Protein AF-A0A8T4I9J9-F1 (afdb_monomer_lite)

Radius of gyration: 13.18 Å; chains: 1; bounding box: 32×26×35 Å

Foldseek 3Di:
DLLVVLLVLLVQLVVLVVVLVPDDDDDSVVSVVSNVVSVVVNVVSLVVVCCCVVPNDVVSVVVSNVVSVVVVD

Structure (mmCIF, N/CA/C/O backbone):
data_AF-A0A8T4I9J9-F1
#
_entry.id   AF-A0A8T4I9J9-F1
#
loop_
_atom_site.group_PDB
_atom_site.id
_atom_site.type_symbol
_atom_site.label_atom_id
_atom_site.label_alt_id
_atom_site.label_comp_id
_atom_site.label_asym_id
_atom_site.label_entity_id
_atom_site.label_seq_id
_atom_site.pdbx_PDB_ins_code
_atom_site.Cartn_x
_atom_site.Cartn_y
_atom_site.Cartn_z
_atom_site.occupancy
_atom_site.B_iso_or_equiv
_atom_site.auth_seq_id
_atom_site.auth_comp_id
_atom_site.auth_asym_id
_atom_site.auth_atom_id
_atom_site.pdbx_PDB_model_num
ATOM 1 N N . GLU A 1 1 ? -15.086 -7.753 6.245 1.00 64.31 1 GLU A N 1
ATOM 2 C CA . GLU A 1 1 ? -14.879 -7.446 4.810 1.00 64.31 1 GLU A CA 1
ATOM 3 C C . GLU A 1 1 ? -13.965 -6.241 4.571 1.00 64.31 1 GLU A C 1
ATOM 5 O O . GLU A 1 1 ? -12.932 -6.428 3.946 1.00 64.31 1 GLU A O 1
ATOM 10 N N . LYS A 1 2 ? -14.237 -5.046 5.130 1.00 72.56 2 LYS A N 1
ATOM 11 C CA . LYS A 1 2 ? -13.381 -3.847 4.941 1.00 72.56 2 LYS A CA 1
ATOM 12 C C . LYS A 1 2 ? -11.900 -4.037 5.321 1.00 72.56 2 LYS A C 1
ATOM 14 O O . LYS A 1 2 ? -11.023 -3.597 4.590 1.00 72.56 2 LYS A O 1
ATOM 19 N N . HIS A 1 3 ? -11.609 -4.726 6.427 1.00 81.38 3 HIS A N 1
ATOM 20 C CA . HIS A 1 3 ? -10.219 -4.945 6.862 1.00 81.38 3 HIS A CA 1
ATOM 21 C C . HIS A 1 3 ? -9.462 -5.926 5.953 1.00 81.38 3 HIS A C 1
ATOM 23 O O . HIS A 1 3 ? -8.280 -5.724 5.701 1.00 81.38 3 HIS A O 1
ATOM 29 N N . ALA A 1 4 ? -10.143 -6.946 5.418 1.00 90.88 4 ALA A N 1
ATOM 30 C CA . ALA A 1 4 ? -9.549 -7.860 4.440 1.00 90.88 4 ALA A CA 1
ATOM 31 C C . ALA A 1 4 ? -9.202 -7.114 3.142 1.00 90.88 4 ALA A C 1
ATOM 33 O O . ALA A 1 4 ? -8.096 -7.245 2.634 1.00 90.88 4 ALA A O 1
ATOM 34 N N . HIS A 1 5 ? -10.093 -6.227 2.687 1.00 94.62 5 HIS A N 1
ATOM 35 C CA . HIS A 1 5 ? -9.832 -5.383 1.524 1.00 94.62 5 HIS A CA 1
ATOM 36 C C . HIS A 1 5 ? -8.611 -4.462 1.706 1.00 94.62 5 HIS A C 1
ATOM 38 O O . HIS A 1 5 ? -7.794 -4.332 0.796 1.00 94.62 5 HIS A O 1
ATOM 44 N N . LEU A 1 6 ? -8.446 -3.851 2.886 1.00 96.81 6 LEU A N 1
ATOM 45 C CA . LEU A 1 6 ? -7.256 -3.049 3.195 1.00 96.81 6 LEU A CA 1
ATOM 46 C C . LEU A 1 6 ? -5.974 -3.884 3.140 1.00 96.81 6 LEU A C 1
ATOM 48 O O . LEU A 1 6 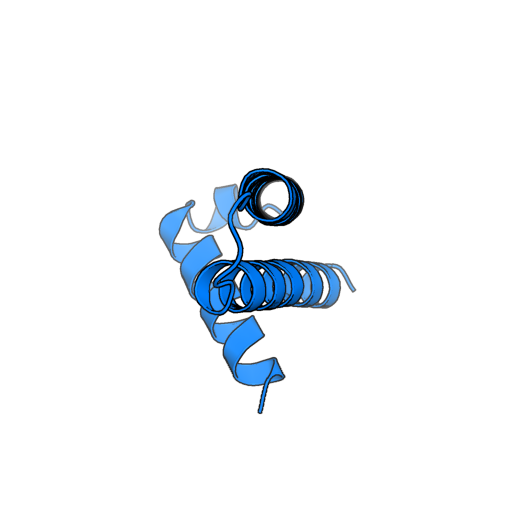? -4.971 -3.432 2.585 1.00 96.81 6 LEU A O 1
ATOM 52 N N . ILE A 1 7 ? -6.012 -5.096 3.698 1.00 97.38 7 ILE A N 1
ATOM 53 C CA . ILE A 1 7 ? -4.889 -6.037 3.656 1.00 97.38 7 ILE A CA 1
ATOM 54 C C . ILE A 1 7 ? -4.534 -6.361 2.201 1.00 97.38 7 ILE A C 1
ATOM 56 O O . ILE A 1 7 ? -3.372 -6.214 1.828 1.00 97.38 7 ILE A O 1
ATOM 60 N N . ASP A 1 8 ? -5.514 -6.685 1.355 1.00 97.56 8 ASP A N 1
ATOM 61 C CA . ASP A 1 8 ? -5.287 -6.971 -0.067 1.00 97.56 8 ASP A CA 1
ATOM 62 C C . ASP A 1 8 ? -4.638 -5.792 -0.806 1.00 97.56 8 ASP A C 1
ATOM 64 O O . ASP A 1 8 ? -3.729 -5.973 -1.619 1.00 97.56 8 ASP A O 1
ATOM 68 N N . LEU A 1 9 ? -5.073 -4.561 -0.521 1.00 98.06 9 LEU A N 1
ATOM 69 C CA . LEU A 1 9 ? -4.471 -3.358 -1.098 1.00 98.06 9 LEU A CA 1
ATOM 70 C C . LEU A 1 9 ? -3.021 -3.174 -0.639 1.00 98.06 9 LEU A C 1
ATOM 72 O O . LEU A 1 9 ? -2.152 -2.857 -1.451 1.00 98.06 9 LEU A O 1
ATOM 76 N N . GLN A 1 10 ? -2.729 -3.422 0.637 1.00 98.25 10 GLN A N 1
ATOM 77 C CA . GLN A 1 10 ? -1.363 -3.351 1.151 1.00 98.25 10 GLN A CA 1
ATOM 78 C C . GLN A 1 10 ? -0.463 -4.451 0.561 1.00 98.25 10 GLN A C 1
ATOM 80 O O . GLN A 1 10 ? 0.710 -4.192 0.281 1.00 98.25 10 GLN A O 1
ATOM 85 N N . LEU A 1 11 ? -1.004 -5.645 0.304 1.00 97.94 11 LEU A N 1
ATOM 86 C CA . LEU A 1 11 ? -0.297 -6.720 -0.397 1.00 97.94 11 LEU A CA 1
ATOM 87 C C . LEU A 1 11 ? 0.026 -6.340 -1.847 1.00 97.94 11 LEU A C 1
ATOM 89 O O . LEU A 1 11 ? 1.141 -6.585 -2.305 1.00 97.94 11 LEU A O 1
ATOM 93 N N . LYS A 1 12 ? -0.895 -5.671 -2.554 1.00 98.00 12 LYS A N 1
ATOM 94 C CA . LYS A 1 12 ? -0.638 -5.140 -3.907 1.00 98.00 12 LYS A CA 1
ATOM 95 C C . LYS A 1 12 ? 0.483 -4.104 -3.920 1.00 98.00 12 LYS A C 1
ATOM 97 O O . LYS A 1 12 ? 1.318 -4.136 -4.817 1.00 98.00 12 LYS A O 1
ATOM 102 N N . VAL A 1 13 ? 0.549 -3.236 -2.908 1.00 98.25 13 VAL A N 1
ATOM 103 C CA . VAL A 1 13 ? 1.674 -2.300 -2.738 1.00 98.25 13 VAL A CA 1
ATOM 104 C C . VAL A 1 13 ? 2.987 -3.064 -2.548 1.00 98.25 13 VAL A C 1
ATOM 106 O O . VAL A 1 13 ? 3.965 -2.757 -3.218 1.00 98.25 13 VAL A O 1
ATOM 109 N N . PHE A 1 14 ? 3.021 -4.095 -1.695 1.00 97.88 14 PHE A N 1
ATOM 110 C CA . PHE A 1 14 ? 4.225 -4.921 -1.527 1.00 97.88 14 PHE A CA 1
ATOM 111 C C . PHE A 1 14 ? 4.620 -5.679 -2.797 1.00 97.88 14 PHE A C 1
ATOM 113 O O . PHE A 1 14 ? 5.806 -5.915 -3.019 1.00 97.88 14 PHE A O 1
ATOM 120 N N . ALA A 1 15 ? 3.659 -6.115 -3.608 1.00 97.75 15 ALA A N 1
ATOM 121 C CA . ALA A 1 15 ? 3.938 -6.768 -4.882 1.00 97.75 15 ALA A CA 1
ATOM 122 C C . ALA A 1 15 ? 4.540 -5.777 -5.891 1.00 97.75 15 ALA A C 1
ATOM 124 O O . ALA A 1 15 ? 5.624 -6.033 -6.407 1.00 97.75 15 ALA A O 1
ATOM 125 N N . ALA A 1 16 ? 3.908 -4.616 -6.086 1.00 97.62 16 ALA A N 1
ATOM 126 C CA . ALA A 1 16 ? 4.393 -3.585 -7.003 1.00 97.62 16 ALA A CA 1
ATOM 127 C C . ALA A 1 16 ? 5.777 -3.042 -6.599 1.00 97.62 16 ALA A C 1
ATOM 129 O O . ALA A 1 16 ? 6.633 -2.830 -7.456 1.00 97.62 16 ALA A O 1
ATOM 130 N N . ASP A 1 17 ? 6.029 -2.878 -5.297 1.00 97.62 17 ASP A N 1
ATOM 131 C CA . ASP A 1 17 ? 7.336 -2.482 -4.764 1.00 97.62 17 ASP A CA 1
ATOM 132 C C . ASP A 1 17 ? 8.424 -3.525 -5.060 1.00 97.62 17 ASP A C 1
ATOM 134 O O . ASP A 1 17 ? 9.514 -3.181 -5.523 1.00 97.62 17 ASP A O 1
ATOM 138 N N . ARG A 1 18 ? 8.115 -4.816 -4.861 1.00 97.31 18 ARG A N 1
ATOM 139 C CA . ARG A 1 18 ? 9.021 -5.923 -5.203 1.00 97.31 18 ARG A CA 1
ATOM 140 C C . ARG A 1 18 ? 9.302 -5.982 -6.699 1.00 97.31 18 ARG A C 1
ATOM 142 O O . ARG A 1 18 ? 10.456 -6.140 -7.083 1.00 97.31 18 ARG A O 1
ATOM 149 N N . GLU A 1 19 ? 8.277 -5.841 -7.533 1.00 96.50 19 GLU A N 1
ATOM 150 C CA . GLU A 1 19 ? 8.420 -5.837 -8.991 1.00 96.50 19 GLU A CA 1
ATOM 151 C C . GLU A 1 19 ? 9.262 -4.659 -9.484 1.00 96.50 19 GLU A C 1
ATOM 153 O O . GLU A 1 19 ? 10.108 -4.836 -10.361 1.00 96.50 19 GLU A O 1
ATOM 158 N N . LEU A 1 20 ? 9.058 -3.467 -8.917 1.00 96.69 20 LEU A N 1
ATOM 159 C CA . LEU A 1 20 ? 9.855 -2.284 -9.228 1.00 96.69 20 LEU A CA 1
ATOM 160 C C . LEU A 1 20 ? 11.310 -2.454 -8.771 1.00 96.69 20 LEU A C 1
ATOM 162 O O . LEU A 1 20 ? 12.223 -2.139 -9.528 1.00 96.69 20 LEU A O 1
ATOM 166 N N . SER A 1 21 ? 11.524 -2.982 -7.565 1.00 96.44 21 SER A N 1
ATOM 167 C CA . SER A 1 21 ? 12.859 -3.196 -6.989 1.00 96.44 21 SER A CA 1
ATOM 168 C C . SER A 1 21 ? 13.659 -4.275 -7.721 1.00 96.44 21 SER A C 1
ATOM 170 O O . SER A 1 21 ? 14.877 -4.174 -7.832 1.00 96.44 21 SER A O 1
ATOM 172 N N . ALA A 1 22 ? 12.985 -5.312 -8.224 1.00 97.19 22 ALA A N 1
ATOM 173 C CA . ALA A 1 22 ? 13.601 -6.401 -8.978 1.00 97.19 22 ALA A CA 1
ATOM 174 C C . ALA A 1 22 ? 13.827 -6.066 -10.463 1.00 97.19 22 ALA A C 1
ATOM 176 O O . ALA A 1 22 ? 14.420 -6.865 -11.188 1.00 97.19 22 ALA A O 1
ATOM 177 N N . TYR A 1 23 ? 13.330 -4.926 -10.947 1.00 95.56 23 TYR A N 1
ATOM 178 C CA . TYR A 1 23 ? 13.411 -4.586 -12.359 1.00 95.56 23 TYR A CA 1
ATOM 179 C C . TYR A 1 23 ? 14.788 -4.059 -12.770 1.00 95.56 23 TYR A C 1
ATOM 181 O O . TYR A 1 23 ? 15.322 -3.129 -12.173 1.00 95.56 23 TYR A O 1
ATOM 189 N N . THR A 1 24 ? 15.322 -4.622 -13.856 1.00 96.62 24 THR A N 1
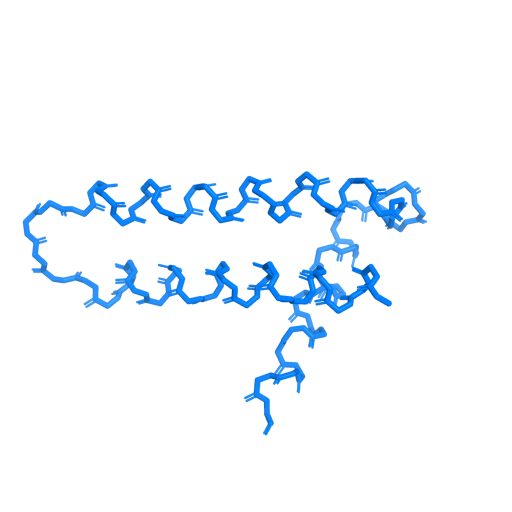ATOM 190 C CA . THR A 1 24 ? 16.655 -4.308 -14.394 1.00 96.62 24 THR A CA 1
ATOM 191 C C . THR A 1 24 ? 16.635 -3.811 -15.844 1.00 96.62 24 THR A C 1
ATOM 193 O O . THR A 1 24 ? 17.683 -3.783 -16.480 1.00 96.62 24 THR A O 1
ATOM 196 N N . GLY A 1 25 ? 15.461 -3.509 -16.407 1.00 95.75 25 GLY A N 1
ATOM 197 C CA . GLY A 1 25 ? 15.343 -3.000 -17.780 1.00 95.75 25 GLY A CA 1
ATOM 198 C C . GLY A 1 25 ? 15.436 -1.475 -17.865 1.00 95.75 25 GLY A C 1
ATOM 199 O O . GLY A 1 25 ? 15.460 -0.784 -16.848 1.00 95.75 25 GLY A O 1
ATOM 200 N N . ASP A 1 26 ? 15.453 -0.957 -19.092 1.00 95.69 26 ASP A N 1
ATOM 201 C CA . ASP A 1 26 ? 15.814 0.441 -19.364 1.00 95.69 26 ASP A CA 1
ATOM 202 C C . ASP A 1 26 ? 14.735 1.462 -18.971 1.00 95.69 26 ASP A C 1
ATOM 204 O O . ASP A 1 26 ? 15.061 2.584 -18.587 1.00 95.69 26 ASP A O 1
ATOM 208 N N . ASP A 1 27 ? 13.454 1.081 -19.028 1.00 95.19 27 ASP A N 1
ATOM 209 C CA . ASP A 1 27 ? 12.339 1.965 -18.665 1.00 95.19 27 ASP A CA 1
ATOM 210 C C . ASP A 1 27 ? 11.572 1.457 -17.431 1.00 95.19 27 ASP A C 1
ATOM 212 O O . ASP A 1 27 ? 10.774 0.515 -17.539 1.00 95.19 27 ASP A O 1
ATOM 216 N N . PRO A 1 28 ? 11.824 2.020 -16.233 1.00 95.06 28 PRO A N 1
ATOM 217 C CA . PRO A 1 28 ? 11.105 1.665 -15.014 1.00 95.06 28 PRO A CA 1
ATOM 218 C C . PRO A 1 28 ? 9.797 2.445 -14.822 1.00 95.06 28 PRO A C 1
ATOM 220 O O . PRO A 1 28 ? 9.057 2.122 -13.888 1.00 95.06 28 PRO A O 1
ATOM 223 N N . GLU A 1 29 ? 9.489 3.463 -15.639 1.00 97.12 29 GLU A N 1
ATOM 224 C CA . GLU A 1 29 ? 8.327 4.334 -15.399 1.00 97.12 29 GLU A CA 1
ATOM 225 C C . GLU A 1 29 ? 6.990 3.585 -15.352 1.00 97.12 29 GLU A C 1
ATOM 227 O O . GLU A 1 29 ? 6.227 3.841 -14.418 1.00 97.12 29 GLU A O 1
ATOM 232 N N . PRO A 1 30 ? 6.703 2.595 -16.220 1.00 96.06 30 PRO A N 1
ATOM 233 C CA . PRO A 1 30 ? 5.459 1.829 -16.123 1.00 96.06 30 PRO A CA 1
ATOM 234 C C . PRO A 1 30 ? 5.281 1.116 -14.770 1.00 96.06 30 PRO A C 1
ATOM 236 O O . PRO A 1 30 ? 4.175 1.037 -14.228 1.00 96.06 30 PRO A O 1
ATOM 239 N N . ARG A 1 31 ? 6.376 0.629 -14.172 1.00 95.88 31 ARG A N 1
ATOM 240 C CA . ARG A 1 31 ? 6.344 -0.016 -12.847 1.00 95.88 31 ARG A CA 1
ATOM 241 C C . ARG A 1 31 ? 6.218 1.000 -11.721 1.00 95.88 31 ARG A C 1
ATOM 243 O O . ARG A 1 31 ? 5.486 0.756 -10.765 1.00 95.88 31 ARG A O 1
ATOM 250 N N . ARG A 1 32 ? 6.884 2.154 -11.837 1.00 97.12 32 ARG A N 1
ATOM 251 C CA . ARG A 1 32 ? 6.703 3.266 -10.891 1.00 97.12 32 ARG A CA 1
ATOM 252 C C . ARG A 1 32 ? 5.256 3.729 -10.881 1.00 97.12 32 ARG A C 1
ATOM 254 O O . ARG A 1 32 ? 4.703 3.932 -9.808 1.00 97.12 32 ARG A O 1
ATOM 261 N N . GLU A 1 33 ? 4.637 3.835 -12.050 1.00 97.88 33 GLU A N 1
ATOM 262 C CA . GLU A 1 33 ? 3.234 4.209 -12.167 1.00 97.88 33 GLU A CA 1
ATOM 263 C C . GLU A 1 33 ? 2.310 3.166 -11.535 1.00 97.88 33 GLU A C 1
ATOM 265 O O . GLU A 1 33 ? 1.440 3.514 -10.740 1.00 97.88 33 GLU A O 1
ATOM 270 N N . THR A 1 34 ? 2.576 1.881 -11.769 1.00 96.50 34 THR A N 1
ATOM 271 C CA . THR A 1 34 ? 1.857 0.787 -11.097 1.00 96.50 34 THR A CA 1
ATOM 272 C C . THR A 1 34 ? 1.963 0.891 -9.568 1.00 96.50 34 THR A C 1
ATOM 274 O O . THR A 1 34 ? 0.960 0.790 -8.859 1.00 96.50 34 THR A O 1
ATOM 277 N N . MET A 1 35 ? 3.161 1.167 -9.043 1.00 97.94 35 MET A N 1
ATOM 278 C CA . MET A 1 35 ? 3.385 1.361 -7.607 1.00 97.94 35 MET A CA 1
ATOM 279 C C . MET A 1 35 ? 2.655 2.601 -7.066 1.00 97.94 35 MET A C 1
ATOM 281 O O . MET A 1 35 ? 2.036 2.533 -6.002 1.00 97.94 35 MET A O 1
ATOM 285 N N . ARG A 1 36 ? 2.663 3.722 -7.804 1.00 98.12 36 ARG A N 1
ATOM 286 C CA . ARG A 1 36 ? 1.917 4.941 -7.438 1.00 98.12 36 ARG A CA 1
ATOM 287 C C . ARG A 1 36 ? 0.416 4.670 -7.358 1.00 98.12 36 ARG A C 1
ATOM 289 O O . ARG A 1 36 ? -0.211 5.064 -6.378 1.00 98.12 36 ARG A O 1
ATOM 296 N N . GLN A 1 37 ? -0.150 3.959 -8.332 1.00 98.12 37 GLN A N 1
ATOM 297 C CA . GLN A 1 37 ? -1.575 3.615 -8.354 1.00 98.12 37 GLN A CA 1
ATOM 298 C C . GLN A 1 37 ? -1.962 2.686 -7.199 1.00 98.12 37 GLN A C 1
ATOM 300 O O . GLN A 1 37 ? -2.964 2.926 -6.524 1.00 98.12 37 GLN A O 1
ATOM 305 N N . ALA A 1 38 ? -1.145 1.666 -6.915 1.00 97.62 38 ALA A N 1
ATOM 306 C CA . ALA A 1 38 ? -1.365 0.778 -5.775 1.00 97.62 38 ALA A CA 1
ATOM 307 C C . ALA A 1 38 ? -1.315 1.545 -4.442 1.00 97.62 38 ALA A C 1
ATOM 309 O O . ALA A 1 38 ? -2.180 1.359 -3.581 1.00 97.62 38 ALA A O 1
ATOM 310 N N . ALA A 1 39 ? -0.336 2.441 -4.282 1.00 97.62 39 ALA A N 1
ATOM 311 C CA . ALA A 1 39 ? -0.213 3.277 -3.094 1.00 97.62 39 ALA A CA 1
ATOM 312 C C . ALA A 1 39 ? -1.410 4.227 -2.941 1.00 97.62 39 ALA A C 1
ATOM 314 O O . ALA A 1 39 ? -1.957 4.325 -1.846 1.00 97.62 39 ALA A O 1
ATOM 315 N N . ALA A 1 40 ? -1.855 4.867 -4.025 1.00 98.12 40 ALA A N 1
ATOM 316 C CA . ALA A 1 40 ? -3.010 5.762 -4.018 1.00 98.12 40 ALA A CA 1
ATOM 317 C C . ALA A 1 40 ? -4.300 5.031 -3.615 1.00 98.12 40 ALA A C 1
ATOM 319 O O . ALA A 1 40 ? -5.013 5.495 -2.726 1.00 98.12 40 ALA A O 1
ATOM 320 N N . ALA A 1 41 ? -4.561 3.854 -4.194 1.00 97.75 41 ALA A N 1
ATOM 321 C CA . ALA A 1 41 ? -5.723 3.039 -3.846 1.00 97.75 41 ALA A CA 1
ATOM 322 C C . ALA A 1 41 ? -5.710 2.618 -2.366 1.00 97.75 41 ALA A C 1
ATOM 324 O O . ALA A 1 41 ? -6.728 2.718 -1.681 1.00 97.75 41 ALA A O 1
ATOM 325 N N . LYS A 1 42 ? -4.545 2.200 -1.848 1.00 97.88 42 LYS A N 1
ATOM 326 C CA . LYS A 1 42 ? -4.368 1.861 -0.428 1.00 97.88 42 LYS A CA 1
ATOM 327 C C . LYS A 1 42 ? -4.615 3.066 0.477 1.00 97.88 42 LYS A C 1
ATOM 329 O O . LYS A 1 42 ? -5.289 2.926 1.491 1.00 97.88 42 LYS A O 1
ATOM 334 N N . THR A 1 43 ? -4.059 4.226 0.136 1.00 97.38 43 THR A N 1
ATOM 335 C CA . THR A 1 43 ? -4.195 5.459 0.926 1.00 97.38 43 THR A CA 1
ATOM 336 C C . THR A 1 43 ? -5.652 5.907 0.994 1.00 97.38 43 THR A 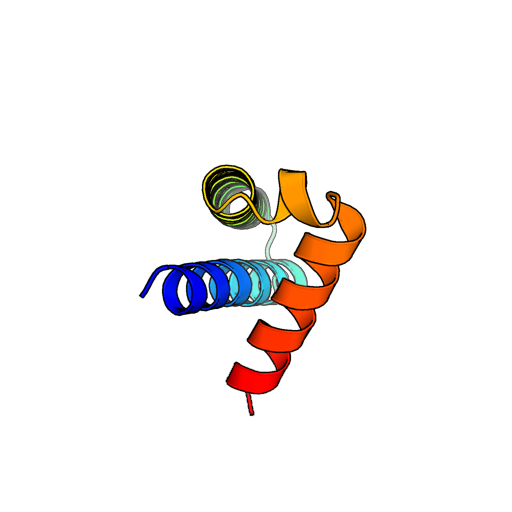C 1
ATOM 338 O O . THR A 1 43 ? -6.155 6.103 2.094 1.00 97.38 43 THR A O 1
ATOM 341 N N . HIS A 1 44 ? -6.354 5.949 -0.142 1.00 97.31 44 HIS A N 1
ATOM 342 C CA . HIS A 1 44 ? -7.777 6.300 -0.184 1.00 97.31 44 HIS A CA 1
ATOM 343 C C . HIS A 1 44 ? -8.626 5.346 0.664 1.00 97.31 44 HIS A C 1
ATOM 345 O O . HIS A 1 44 ? -9.418 5.775 1.496 1.00 97.31 44 HIS A O 1
ATOM 351 N N . ALA A 1 45 ? -8.423 4.033 0.518 1.00 96.88 45 ALA A N 1
ATOM 352 C CA . ALA A 1 45 ? -9.165 3.056 1.308 1.00 96.88 45 ALA A CA 1
ATOM 353 C C . ALA A 1 45 ? -8.862 3.163 2.814 1.00 96.88 45 ALA A C 1
ATOM 355 O O . ALA A 1 45 ? -9.745 2.932 3.642 1.00 96.88 45 ALA A O 1
ATOM 356 N N . LEU A 1 46 ? -7.621 3.501 3.183 1.00 96.19 46 LEU A N 1
ATOM 357 C CA . LEU A 1 46 ? -7.222 3.675 4.578 1.00 96.19 46 LEU A CA 1
ATOM 358 C C . LEU A 1 46 ? -7.888 4.910 5.201 1.00 96.19 46 LEU A C 1
ATOM 360 O O . LEU A 1 46 ? -8.350 4.824 6.338 1.00 96.19 46 LEU A O 1
ATOM 364 N N . GLU A 1 47 ? -8.004 6.013 4.461 1.00 95.88 47 GLU A N 1
ATOM 365 C CA . GLU A 1 47 ? -8.787 7.186 4.877 1.00 95.88 47 GLU A CA 1
ATOM 366 C C . GLU A 1 47 ? -10.268 6.830 5.061 1.00 95.88 47 GLU A C 1
ATOM 368 O O . GLU A 1 47 ? -10.816 7.025 6.148 1.00 95.88 47 GLU A O 1
ATOM 373 N N . ASP A 1 48 ? -10.884 6.207 4.051 1.00 96.38 48 ASP A N 1
ATOM 374 C CA . ASP A 1 48 ? -12.303 5.816 4.051 1.00 96.38 48 ASP A CA 1
ATOM 375 C C . ASP A 1 48 ? -12.668 4.821 5.159 1.00 96.38 48 ASP A C 1
ATOM 377 O O . ASP A 1 48 ? -13.829 4.698 5.563 1.00 96.38 48 ASP A O 1
ATOM 381 N N . SER A 1 49 ? -11.684 4.067 5.649 1.00 95.00 49 SER A N 1
ATOM 382 C CA . SER A 1 49 ? -11.892 3.107 6.728 1.00 95.00 49 SER A CA 1
ATOM 383 C C . SER A 1 49 ? -12.179 3.763 8.081 1.00 95.00 49 SER A C 1
ATOM 385 O O . SER A 1 49 ? -12.668 3.078 8.975 1.00 95.00 49 SER A O 1
ATOM 387 N N . GLY A 1 50 ? -11.869 5.055 8.241 1.00 95.38 50 GLY A N 1
ATOM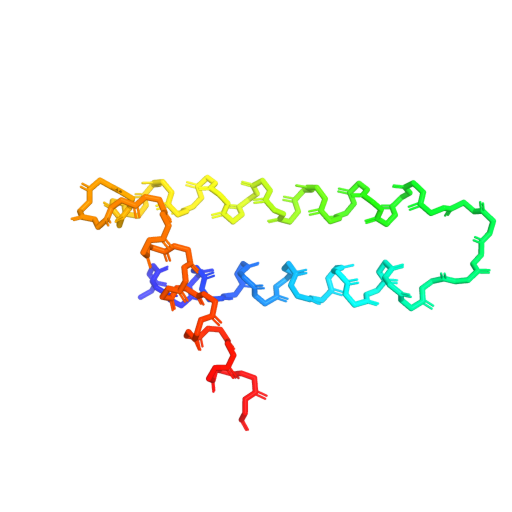 388 C CA . GLY A 1 50 ? -11.952 5.773 9.516 1.00 95.38 50 GLY A CA 1
ATOM 389 C C . GLY A 1 50 ? -10.746 5.555 10.438 1.00 95.38 50 GLY A C 1
ATOM 390 O O . GLY A 1 50 ? -10.520 6.361 11.338 1.00 95.38 50 GLY A O 1
ATOM 391 N N . LEU A 1 51 ? -9.895 4.555 10.174 1.00 94.25 51 LEU A N 1
ATOM 392 C CA . LEU A 1 51 ? -8.728 4.231 11.010 1.00 94.25 51 LEU A CA 1
ATOM 393 C C . LEU A 1 51 ? -7.732 5.392 11.120 1.00 94.25 51 LEU A C 1
ATOM 395 O O . LEU A 1 51 ? -7.094 5.571 12.157 1.00 94.25 51 LEU A O 1
ATOM 399 N N . VAL A 1 52 ? -7.604 6.203 10.066 1.00 96.50 52 VAL A N 1
ATOM 400 C CA . VAL A 1 52 ? -6.768 7.412 10.087 1.00 96.50 52 VAL A CA 1
ATOM 401 C C . VAL A 1 52 ? -7.303 8.437 11.085 1.00 96.50 52 VAL A C 1
ATOM 403 O O . VAL A 1 52 ? -6.514 9.048 11.802 1.00 96.50 52 VAL A O 1
ATOM 406 N N . ALA A 1 53 ? -8.623 8.616 11.157 1.00 95.94 53 ALA A N 1
ATOM 407 C CA . ALA A 1 53 ? -9.245 9.534 12.105 1.00 95.94 53 ALA A CA 1
ATOM 408 C C . ALA A 1 53 ? -9.145 9.014 13.550 1.00 95.94 53 ALA A C 1
ATOM 410 O O . ALA A 1 53 ? -8.952 9.803 14.471 1.00 95.94 53 ALA A O 1
ATOM 411 N N . GLU A 1 54 ? -9.233 7.695 13.744 1.00 95.19 54 GLU A N 1
ATOM 412 C CA . GLU A 1 54 ? -9.195 7.058 15.067 1.00 95.19 54 GLU A CA 1
ATOM 413 C C . GLU A 1 54 ? -7.784 6.960 15.664 1.00 95.19 54 GLU A C 1
ATOM 415 O O . GLU A 1 54 ? -7.600 7.144 16.868 1.00 95.19 54 GLU A O 1
ATOM 420 N N . HIS A 1 55 ? -6.777 6.654 14.843 1.00 94.38 55 HIS A N 1
ATOM 421 C CA . HIS A 1 55 ? -5.431 6.312 15.320 1.00 94.38 55 HIS A CA 1
ATOM 422 C C . HIS A 1 55 ? -4.335 7.247 14.802 1.00 94.38 55 HIS A C 1
ATOM 424 O O . HIS A 1 55 ? -3.188 7.178 15.252 1.00 94.38 55 HIS A O 1
ATOM 430 N N . GLY A 1 56 ? -4.667 8.129 13.861 1.00 96.69 56 GLY A N 1
ATOM 431 C CA . GLY A 1 56 ? -3.696 8.916 13.120 1.00 96.69 56 GLY A CA 1
ATOM 432 C C . GLY A 1 56 ? -3.016 8.113 12.011 1.00 96.69 56 GLY A C 1
ATOM 433 O O . GLY A 1 56 ? -2.898 6.885 12.048 1.00 96.69 56 GLY A O 1
ATOM 434 N N . TRP A 1 57 ? -2.514 8.845 11.019 1.00 96.31 57 TRP A N 1
ATOM 435 C CA . TRP A 1 57 ? -1.901 8.297 9.808 1.00 96.31 57 TRP A CA 1
ATOM 436 C C . TRP A 1 57 ? -0.829 7.239 10.058 1.00 96.31 57 TRP A C 1
ATOM 438 O O . TRP A 1 57 ? -0.881 6.152 9.487 1.00 96.31 57 TRP A O 1
ATOM 448 N N . ASN A 1 58 ? 0.140 7.550 10.918 1.00 96.38 58 ASN A N 1
ATOM 449 C CA . ASN A 1 58 ? 1.290 6.677 11.134 1.00 96.38 58 ASN A CA 1
ATOM 450 C C . ASN A 1 58 ? 0.872 5.340 11.769 1.00 96.38 58 ASN A C 1
ATOM 452 O O . ASN A 1 58 ? 1.246 4.277 11.281 1.00 96.38 58 ASN A O 1
ATOM 456 N N . ALA A 1 59 ? 0.048 5.373 12.820 1.00 96.50 59 ALA A N 1
ATOM 457 C CA . ALA A 1 59 ? -0.368 4.157 13.515 1.00 96.50 59 ALA A CA 1
ATOM 458 C C . ALA A 1 59 ? -1.263 3.272 12.634 1.00 96.50 59 ALA A C 1
ATOM 460 O O . ALA A 1 59 ? -1.045 2.061 12.570 1.00 96.50 59 ALA A O 1
ATOM 461 N N . ALA A 1 60 ? -2.205 3.876 11.901 1.00 96.44 60 ALA A N 1
ATOM 462 C CA . ALA A 1 60 ? -3.055 3.163 10.952 1.00 96.44 60 ALA A CA 1
ATOM 463 C C . ALA A 1 60 ? -2.225 2.488 9.845 1.00 96.44 60 ALA A C 1
ATOM 465 O O . ALA A 1 60 ? -2.438 1.317 9.526 1.00 96.44 60 ALA A O 1
ATOM 466 N N . GLU A 1 61 ? -1.224 3.186 9.298 1.00 96.81 61 GLU A N 1
ATOM 467 C CA . GLU A 1 61 ? -0.365 2.627 8.256 1.00 96.81 61 GLU A CA 1
ATOM 468 C C . GLU A 1 61 ? 0.533 1.493 8.778 1.00 96.81 61 GLU A C 1
ATOM 470 O O . GLU A 1 61 ? 0.660 0.455 8.124 1.00 96.81 61 GLU A O 1
ATOM 475 N N . GLN A 1 62 ? 1.151 1.659 9.951 1.00 97.38 62 GLN A N 1
ATOM 476 C CA . GLN A 1 62 ? 1.996 0.620 10.550 1.00 97.38 62 GLN A CA 1
ATOM 477 C C . GLN A 1 62 ? 1.184 -0.625 10.910 1.00 97.38 62 GLN A C 1
ATOM 479 O O . GLN A 1 62 ? 1.614 -1.739 10.606 1.00 97.38 62 GLN A O 1
ATOM 484 N N . GLY A 1 63 ? -0.005 -0.444 11.491 1.00 96.81 63 GLY A N 1
ATOM 485 C CA . GLY A 1 63 ? -0.920 -1.542 11.798 1.00 96.81 63 GLY A CA 1
ATOM 486 C C . GLY A 1 63 ? -1.320 -2.315 10.543 1.00 96.81 63 GLY A C 1
ATOM 487 O O . GLY A 1 63 ? -1.224 -3.543 10.514 1.00 96.81 63 GLY A O 1
ATOM 488 N N . LEU A 1 64 ? -1.666 -1.605 9.465 1.00 97.06 64 LEU A N 1
ATOM 489 C CA . LEU A 1 64 ? -1.993 -2.230 8.186 1.00 97.06 64 LEU A CA 1
ATOM 490 C C . LEU A 1 64 ? -0.798 -2.989 7.585 1.00 97.06 64 LEU A C 1
ATOM 492 O O . LEU A 1 64 ? -0.952 -4.125 7.136 1.00 97.06 64 LEU A O 1
ATOM 496 N N . LYS A 1 65 ? 0.407 -2.404 7.607 1.00 96.81 65 LYS A N 1
ATOM 497 C CA . LYS A 1 65 ? 1.632 -3.079 7.143 1.00 96.81 65 LYS A CA 1
ATOM 498 C C . LYS A 1 65 ? 1.897 -4.361 7.932 1.00 96.81 65 LYS A C 1
ATOM 500 O O . LYS A 1 65 ? 2.211 -5.381 7.324 1.00 96.81 65 LYS A O 1
ATOM 505 N N . GLN A 1 66 ? 1.750 -4.336 9.257 1.00 97.12 66 GLN A N 1
ATOM 506 C CA . GLN A 1 66 ? 1.927 -5.523 10.100 1.00 97.12 66 GLN A CA 1
ATOM 507 C C . GLN A 1 66 ? 0.882 -6.602 9.801 1.00 97.12 66 GLN A C 1
ATOM 509 O O . GLN A 1 66 ? 1.247 -7.766 9.645 1.00 97.12 66 GLN A O 1
ATOM 514 N N . ALA A 1 67 ? -0.391 -6.223 9.658 1.00 96.19 67 ALA A N 1
ATOM 515 C CA . ALA A 1 67 ? -1.464 -7.151 9.312 1.00 96.19 67 ALA A CA 1
ATOM 516 C C . ALA A 1 67 ? -1.228 -7.812 7.944 1.00 96.19 67 ALA A C 1
ATOM 518 O O . ALA A 1 67 ? -1.335 -9.030 7.820 1.00 96.19 67 ALA A O 1
ATOM 519 N N . ALA A 1 68 ? -0.822 -7.034 6.938 1.00 96.88 68 ALA A N 1
ATOM 520 C CA . ALA A 1 68 ? -0.485 -7.566 5.621 1.00 96.88 68 ALA A CA 1
ATOM 521 C C . ALA A 1 68 ? 0.721 -8.516 5.668 1.00 96.88 68 ALA A C 1
ATOM 523 O O . ALA A 1 68 ? 0.683 -9.583 5.067 1.00 96.88 68 ALA A O 1
ATOM 524 N N . ARG A 1 69 ? 1.764 -8.188 6.442 1.00 95.81 69 ARG A N 1
ATOM 525 C CA . ARG A 1 69 ? 2.912 -9.090 6.652 1.00 95.81 69 ARG A CA 1
ATOM 526 C C . ARG A 1 69 ? 2.528 -10.392 7.346 1.00 95.81 69 ARG A C 1
ATOM 528 O O . ARG A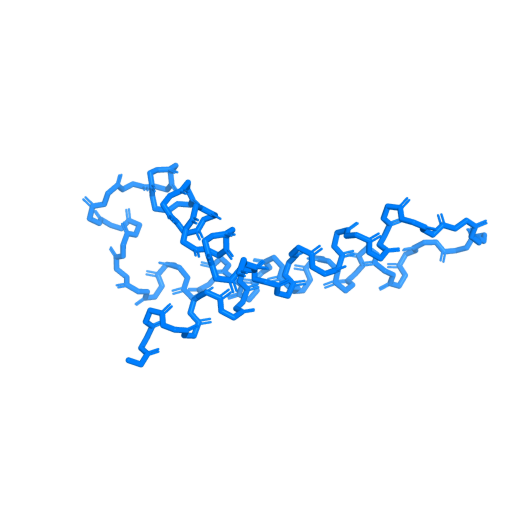 1 69 ? 3.112 -11.426 7.038 1.00 95.81 69 ARG A O 1
ATOM 535 N N . ALA A 1 70 ? 1.589 -10.347 8.287 1.00 96.00 70 ALA A N 1
ATOM 536 C CA . ALA A 1 70 ? 1.079 -11.545 8.941 1.00 96.00 70 ALA A CA 1
ATOM 537 C C . ALA A 1 70 ? 0.276 -12.426 7.970 1.00 96.00 70 ALA A C 1
ATOM 539 O O . ALA A 1 70 ? 0.348 -13.642 8.083 1.00 96.00 70 ALA A O 1
ATOM 540 N N . ALA A 1 71 ? -0.429 -11.823 7.008 1.00 93.50 71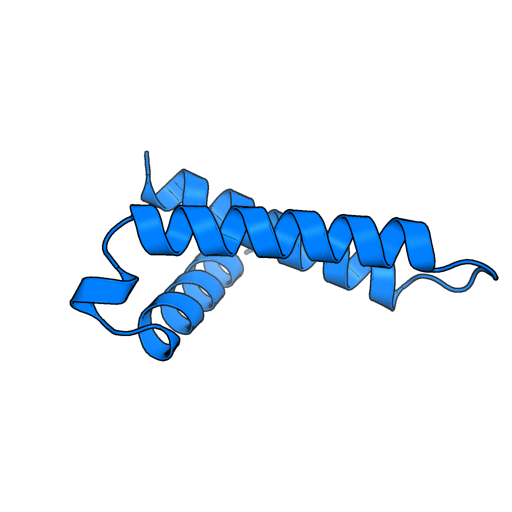 ALA A N 1
ATOM 541 C CA . ALA A 1 71 ? -1.184 -12.535 5.978 1.00 93.50 71 ALA A CA 1
ATOM 542 C C . ALA A 1 71 ? -0.310 -13.160 4.868 1.00 93.50 71 ALA A C 1
ATOM 544 O O . ALA A 1 71 ? -0.775 -14.060 4.180 1.00 93.50 71 ALA A O 1
ATOM 545 N N . GLU A 1 72 ? 0.940 -12.709 4.680 1.00 87.62 72 GLU A N 1
ATOM 546 C CA . GLU A 1 72 ? 1.900 -13.332 3.743 1.00 87.62 72 GLU A CA 1
ATOM 547 C C . GLU A 1 72 ? 2.539 -14.635 4.279 1.00 87.62 72 GLU A C 1
ATOM 549 O O . GLU A 1 72 ? 3.278 -15.280 3.535 1.00 87.62 72 GLU A O 1
ATOM 554 N N . ARG A 1 73 ? 2.321 -14.999 5.553 1.00 73.75 73 ARG A N 1
ATOM 555 C CA . ARG A 1 73 ? 2.901 -16.193 6.200 1.00 73.75 73 ARG A CA 1
ATOM 556 C C . ARG A 1 73 ? 1.959 -17.386 6.154 1.00 73.75 73 ARG A C 1
ATOM 558 O O . ARG A 1 73 ? 2.490 -18.503 5.974 1.00 73.75 73 ARG A O 1
#

Sequence (73 aa):
EKHAHLIDLQLKVFAADRELSAYTGDDPEPRRETMRQAAAAKTHALEDSGLVAEHGWNAAEQGLKQAARAAER

Secondary structure (DSSP, 8-state):
-HHHHHHHHHHHHHHHHHHHHT--SS--HHHHHHHHHHHHHHHHHHHHTSHHHHH-HHHHHHHHHHHHHHHT-

pLDDT: mean 95.2, std 5.76, range [64.31, 98.25]